Protein AF-A0AAN0NFH9-F1 (afdb_monomer_lite)

Structure (mmCIF, N/CA/C/O backbone):
data_AF-A0AAN0NFH9-F1
#
_entry.id   AF-A0AAN0NFH9-F1
#
loop_
_atom_site.group_PDB
_atom_site.id
_atom_site.type_symbol
_atom_site.label_atom_id
_atom_site.label_alt_id
_atom_site.label_comp_id
_atom_site.label_asym_id
_atom_site.label_entity_id
_atom_site.label_seq_id
_atom_site.pdbx_PDB_ins_code
_atom_site.Cartn_x
_atom_site.Cartn_y
_atom_site.Cartn_z
_atom_site.occupancy
_atom_site.B_iso_or_equiv
_atom_site.auth_seq_id
_atom_site.auth_comp_id
_atom_site.auth_asym_id
_atom_site.auth_atom_id
_atom_site.pdbx_PDB_model_num
ATOM 1 N N . MET A 1 1 ? -4.203 16.231 -19.840 1.00 46.31 1 MET A N 1
ATOM 2 C CA . MET A 1 1 ? -3.517 14.977 -19.460 1.00 46.31 1 MET A CA 1
ATOM 3 C C . MET A 1 1 ? -2.096 15.324 -19.032 1.00 46.31 1 MET A C 1
ATOM 5 O O . MET A 1 1 ? -1.313 15.713 -19.883 1.00 46.31 1 MET A O 1
ATOM 9 N N . LYS A 1 2 ? -1.800 15.342 -17.725 1.00 68.62 2 LYS A N 1
ATOM 10 C CA . LYS A 1 2 ? -0.504 15.810 -17.180 1.00 68.62 2 LYS A CA 1
ATOM 11 C C . LYS A 1 2 ? 0.045 14.936 -16.041 1.00 68.62 2 LYS A C 1
ATOM 13 O O . LYS A 1 2 ? 1.026 15.327 -15.429 1.00 68.62 2 LYS A O 1
ATOM 18 N N . ASN A 1 3 ? -0.586 13.800 -15.714 1.00 75.94 3 ASN A N 1
ATOM 19 C CA . ASN A 1 3 ? -0.141 12.960 -14.599 1.00 75.94 3 ASN A CA 1
ATOM 20 C C . ASN A 1 3 ? 0.856 11.899 -15.108 1.00 75.94 3 ASN A C 1
ATOM 22 O O . ASN A 1 3 ? 0.412 10.898 -15.680 1.00 75.94 3 ASN A O 1
ATOM 26 N N . PRO A 1 4 ? 2.175 12.109 -14.934 1.00 81.38 4 PRO A N 1
ATOM 27 C CA . PRO A 1 4 ? 3.195 11.210 -15.465 1.00 81.38 4 PRO A CA 1
ATOM 28 C C . PRO A 1 4 ? 3.093 9.800 -14.878 1.00 81.38 4 PRO A C 1
ATOM 30 O O . PRO A 1 4 ? 3.405 8.847 -15.577 1.00 81.38 4 PRO A O 1
ATOM 33 N N . LEU A 1 5 ? 2.583 9.637 -13.649 1.00 80.94 5 LEU A N 1
ATOM 34 C CA . LEU A 1 5 ? 2.408 8.313 -13.040 1.00 80.94 5 LEU A CA 1
ATOM 35 C C . LEU A 1 5 ? 1.426 7.447 -13.828 1.00 80.94 5 LEU A C 1
ATOM 37 O O . LEU A 1 5 ? 1.720 6.292 -14.117 1.00 80.94 5 LEU A O 1
AT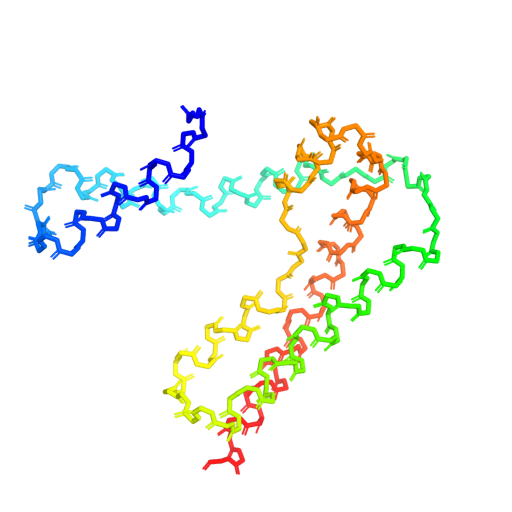OM 41 N N . ILE A 1 6 ? 0.277 8.011 -14.205 1.00 85.56 6 ILE A N 1
ATOM 42 C CA . ILE A 1 6 ? -0.740 7.273 -14.964 1.00 85.56 6 ILE A CA 1
ATOM 43 C C . ILE A 1 6 ? -0.186 6.895 -16.339 1.00 85.56 6 ILE A C 1
ATOM 45 O O . ILE A 1 6 ? -0.355 5.761 -16.774 1.00 85.56 6 ILE A O 1
ATOM 49 N N . LEU A 1 7 ? 0.516 7.823 -16.998 1.00 88.75 7 LEU A N 1
ATOM 50 C CA . LEU A 1 7 ? 1.133 7.569 -18.301 1.00 88.75 7 LEU A CA 1
ATOM 5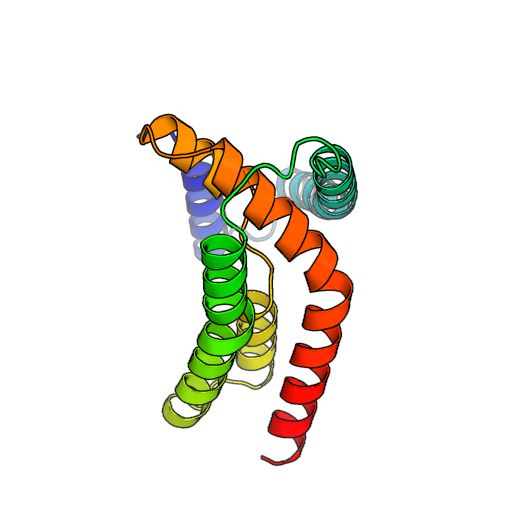1 C C . LEU A 1 7 ? 2.164 6.437 -18.227 1.00 88.75 7 LEU A C 1
ATOM 53 O O . LEU A 1 7 ? 2.131 5.548 -19.072 1.00 88.75 7 LEU A O 1
ATOM 57 N N . SER A 1 8 ? 3.020 6.424 -17.204 1.00 87.38 8 SER A N 1
ATOM 58 C CA . SER A 1 8 ? 4.010 5.361 -17.012 1.00 87.38 8 SER A CA 1
ATOM 59 C C . SER A 1 8 ? 3.367 3.997 -16.746 1.00 87.38 8 SER A C 1
ATOM 61 O O . SER A 1 8 ? 3.805 3.006 -17.323 1.00 87.38 8 SER A O 1
ATOM 63 N N . ILE A 1 9 ? 2.310 3.931 -15.924 1.00 88.88 9 ILE A N 1
ATOM 64 C CA . ILE A 1 9 ? 1.587 2.675 -15.645 1.00 88.88 9 ILE A CA 1
ATOM 65 C C . ILE A 1 9 ? 0.937 2.135 -16.922 1.00 88.88 9 ILE A C 1
ATOM 67 O O . ILE A 1 9 ? 1.072 0.953 -17.228 1.00 88.88 9 ILE A O 1
ATOM 71 N N . VAL A 1 10 ? 0.265 2.998 -17.691 1.00 91.56 10 VAL A N 1
ATOM 72 C CA . VAL A 1 10 ? -0.381 2.607 -18.953 1.00 91.56 10 VAL A CA 1
ATOM 73 C C . VAL A 1 10 ? 0.656 2.147 -19.974 1.00 91.56 10 VAL A C 1
ATOM 75 O O . VAL A 1 10 ? 0.464 1.112 -20.604 1.00 91.56 10 VAL A O 1
ATOM 78 N N . ALA A 1 11 ? 1.768 2.871 -20.114 1.00 89.31 11 ALA A N 1
ATOM 79 C CA . ALA A 1 11 ? 2.851 2.480 -21.009 1.00 89.31 11 ALA A CA 1
ATOM 80 C C . ALA A 1 11 ? 3.440 1.114 -20.622 1.00 89.31 11 ALA A C 1
ATOM 82 O O . ALA A 1 11 ? 3.587 0.254 -21.485 1.00 89.31 11 ALA A O 1
ATOM 83 N N . GLY A 1 12 ? 3.707 0.885 -19.331 1.00 88.44 12 GLY A N 1
ATOM 84 C CA . GLY A 1 12 ? 4.193 -0.402 -18.829 1.00 88.44 12 GLY A CA 1
ATOM 85 C C . GLY A 1 12 ? 3.203 -1.547 -19.066 1.00 88.44 12 GLY A C 1
ATOM 86 O O . GLY A 1 12 ? 3.599 -2.614 -19.528 1.00 88.44 12 GLY A O 1
ATOM 87 N N . ALA A 1 13 ? 1.909 -1.313 -18.829 1.00 88.56 13 ALA A N 1
ATOM 88 C CA . ALA A 1 13 ? 0.862 -2.302 -19.079 1.00 88.56 13 ALA A CA 1
ATOM 89 C C . ALA A 1 13 ? 0.751 -2.658 -20.569 1.00 88.56 13 ALA A C 1
ATOM 91 O O . ALA A 1 13 ? 0.724 -3.834 -20.919 1.00 88.56 13 ALA A O 1
ATOM 92 N N . LEU A 1 14 ? 0.746 -1.657 -21.458 1.00 90.38 14 LEU A N 1
ATOM 93 C CA . LEU A 1 14 ? 0.734 -1.878 -22.907 1.00 90.38 14 LEU A CA 1
ATOM 94 C C . LEU A 1 14 ? 1.971 -2.652 -23.373 1.00 90.38 14 LEU A C 1
ATOM 96 O O . LEU A 1 14 ? 1.855 -3.541 -24.211 1.00 90.38 14 LEU A O 1
ATOM 100 N N . PHE A 1 15 ? 3.140 -2.349 -22.807 1.00 87.81 15 PHE A N 1
ATOM 101 C CA . PHE A 1 15 ? 4.384 -3.049 -23.116 1.00 87.81 15 PHE A CA 1
ATOM 102 C C . PHE A 1 15 ? 4.338 -4.526 -22.694 1.00 87.81 15 PHE A C 1
ATOM 104 O O . PHE A 1 15 ? 4.774 -5.395 -23.448 1.00 87.81 15 PHE A O 1
ATOM 111 N N . ASN A 1 16 ? 3.752 -4.820 -21.526 1.00 86.88 16 ASN A N 1
ATOM 112 C CA . ASN A 1 16 ? 3.536 -6.187 -21.052 1.00 86.88 16 ASN A CA 1
ATOM 113 C C . ASN A 1 16 ? 2.537 -6.955 -21.938 1.00 86.88 16 ASN A C 1
ATOM 115 O O . ASN A 1 16 ? 2.830 -8.075 -22.352 1.00 86.88 16 ASN A O 1
ATOM 119 N N . PHE A 1 17 ? 1.410 -6.336 -22.313 1.00 86.44 17 PHE A N 1
ATOM 120 C CA . PHE A 1 17 ? 0.429 -6.946 -23.222 1.00 86.44 17 PHE A CA 1
ATOM 121 C C . PHE A 1 17 ? 0.970 -7.181 -24.634 1.00 86.44 17 PHE A C 1
ATOM 123 O O . PHE A 1 17 ? 0.571 -8.139 -25.290 1.00 86.44 17 PHE A O 1
ATOM 130 N N . ALA A 1 18 ? 1.889 -6.335 -25.102 1.00 87.81 18 ALA A N 1
ATOM 131 C CA . ALA A 1 18 ? 2.545 -6.501 -26.394 1.00 87.81 18 ALA A CA 1
ATOM 132 C C . ALA A 1 18 ? 3.533 -7.686 -26.434 1.00 87.81 18 ALA A C 1
ATOM 134 O O . ALA A 1 18 ? 4.086 -7.971 -27.494 1.00 87.81 18 ALA A O 1
ATOM 135 N N . GLY A 1 19 ? 3.777 -8.371 -25.307 1.00 80.38 19 GLY A N 1
ATOM 136 C CA . GLY A 1 19 ? 4.664 -9.536 -25.243 1.00 80.38 19 GLY A CA 1
ATOM 137 C C . GLY A 1 19 ? 6.145 -9.199 -25.423 1.00 80.38 19 GLY A C 1
ATOM 138 O O . GLY A 1 19 ? 6.949 -10.087 -25.701 1.00 80.38 19 GLY A O 1
ATOM 139 N N . LEU A 1 20 ? 6.526 -7.929 -25.254 1.00 77.62 20 LEU A N 1
ATOM 140 C CA . LEU A 1 20 ? 7.894 -7.423 -25.415 1.00 77.62 20 LEU A CA 1
ATOM 141 C C . LEU A 1 20 ? 8.768 -7.752 -24.190 1.00 77.62 20 LEU A C 1
ATOM 143 O O . LEU A 1 20 ? 9.462 -6.893 -23.650 1.00 77.62 20 LEU A O 1
ATOM 147 N N . ASN A 1 21 ? 8.710 -8.998 -23.720 1.00 64.62 21 ASN A N 1
ATOM 148 C CA . ASN A 1 21 ? 9.180 -9.393 -22.391 1.00 64.62 21 ASN A CA 1
ATOM 149 C C . ASN A 1 21 ? 10.706 -9.345 -22.201 1.00 64.62 21 ASN A C 1
ATOM 151 O O . ASN A 1 21 ? 11.169 -9.471 -21.073 1.00 64.62 21 ASN A O 1
ATOM 155 N N . GLU A 1 22 ? 11.497 -9.104 -23.250 1.00 65.25 22 GLU A N 1
ATOM 156 C CA . GLU A 1 22 ? 12.957 -9.217 -23.179 1.00 65.25 22 GLU A CA 1
ATOM 157 C C . GLU A 1 22 ? 13.679 -8.128 -23.981 1.00 65.25 22 GLU A C 1
ATOM 159 O O . GLU A 1 22 ? 14.446 -8.406 -24.898 1.00 65.25 22 GLU A O 1
ATOM 164 N N . VAL A 1 23 ? 13.464 -6.855 -23.638 1.00 81.12 23 VAL A N 1
ATOM 165 C CA . VAL A 1 23 ? 14.430 -5.805 -24.008 1.00 81.12 23 VAL A CA 1
ATOM 166 C C . VAL A 1 23 ? 15.503 -5.780 -22.913 1.00 81.12 23 VAL A C 1
ATOM 168 O O . VAL A 1 23 ? 15.240 -5.203 -21.855 1.00 81.12 23 VAL A O 1
ATOM 171 N N . PRO A 1 24 ? 16.693 -6.387 -23.111 1.00 75.25 24 PRO A N 1
ATOM 172 C CA . PRO A 1 24 ? 17.569 -6.788 -22.002 1.00 75.25 24 PRO A CA 1
ATOM 173 C C . PRO A 1 24 ? 18.006 -5.611 -21.127 1.00 75.25 24 PRO A C 1
ATOM 175 O O . PRO A 1 24 ? 17.974 -5.682 -19.905 1.00 75.25 24 PRO A O 1
ATOM 178 N N . VAL A 1 25 ? 18.344 -4.484 -21.758 1.00 85.38 25 VAL A N 1
ATOM 179 C CA . VAL A 1 25 ? 18.778 -3.269 -21.057 1.00 85.38 25 VAL A CA 1
ATOM 180 C C . VAL A 1 25 ? 17.617 -2.603 -20.318 1.00 85.38 25 VAL A C 1
ATOM 182 O O . VAL A 1 25 ? 17.767 -2.187 -19.174 1.00 85.38 25 VAL A O 1
ATOM 185 N N . LEU A 1 26 ? 16.447 -2.501 -20.955 1.00 86.12 26 LEU A N 1
ATOM 186 C CA . LEU A 1 26 ? 15.295 -1.820 -20.363 1.00 86.12 26 LEU A CA 1
ATOM 187 C C . LEU A 1 26 ? 14.722 -2.616 -19.188 1.00 86.12 26 LEU A C 1
ATOM 189 O O . LEU A 1 26 ? 14.397 -2.028 -18.159 1.00 86.12 26 LEU A O 1
ATOM 193 N N . HIS A 1 27 ? 14.621 -3.939 -19.333 1.00 87.00 27 HIS A N 1
ATOM 194 C CA . HIS A 1 27 ? 14.097 -4.812 -18.292 1.00 87.00 27 HIS A CA 1
ATOM 195 C C . HIS A 1 27 ? 15.023 -4.842 -17.075 1.00 87.00 27 HIS A C 1
ATOM 197 O O . HIS A 1 27 ? 14.547 -4.713 -15.953 1.00 87.00 27 HIS A O 1
ATOM 203 N N . GLU A 1 28 ? 16.340 -4.920 -17.285 1.00 87.56 28 GLU A N 1
ATOM 204 C CA . GLU A 1 28 ? 17.297 -4.925 -16.178 1.00 87.56 28 GLU A CA 1
ATOM 205 C C . GLU A 1 28 ? 17.309 -3.588 -15.426 1.00 87.56 28 GLU A C 1
ATOM 207 O O . GLU A 1 28 ? 17.273 -3.569 -14.197 1.00 87.56 28 GLU A O 1
ATOM 212 N N . ILE A 1 29 ? 17.257 -2.456 -16.141 1.00 89.94 29 ILE A N 1
ATOM 213 C CA . ILE A 1 29 ? 17.123 -1.136 -15.507 1.00 89.94 29 ILE A CA 1
ATOM 214 C C . ILE A 1 29 ? 15.811 -1.048 -14.720 1.00 89.94 29 ILE A C 1
ATOM 216 O O . ILE A 1 29 ? 15.814 -0.611 -13.570 1.00 89.94 29 ILE A O 1
ATOM 220 N N . ALA A 1 30 ? 14.688 -1.467 -15.312 1.00 88.62 30 ALA A N 1
ATOM 221 C CA . ALA A 1 30 ? 13.390 -1.447 -14.645 1.00 88.62 30 ALA A CA 1
ATOM 222 C C . ALA A 1 30 ? 13.367 -2.349 -13.402 1.00 88.62 30 ALA A C 1
ATOM 224 O O . ALA A 1 30 ? 12.793 -1.959 -12.387 1.00 88.62 30 ALA A O 1
ATOM 225 N N . ARG A 1 31 ? 14.030 -3.510 -13.455 1.00 88.94 31 ARG A N 1
ATOM 226 C CA . ARG A 1 31 ? 14.179 -4.442 -12.334 1.00 88.94 31 ARG A CA 1
ATOM 227 C C . ARG A 1 31 ? 14.976 -3.818 -11.194 1.00 88.94 31 ARG A C 1
ATOM 229 O O . ARG A 1 31 ? 14.468 -3.746 -10.083 1.00 88.94 31 ARG A O 1
ATOM 236 N N . ILE A 1 32 ? 16.154 -3.260 -11.484 1.00 92.75 32 ILE A N 1
ATOM 237 C CA . ILE A 1 32 ? 16.990 -2.573 -10.485 1.00 92.75 32 ILE A CA 1
ATOM 238 C C . ILE A 1 32 ? 16.229 -1.403 -9.842 1.00 92.75 32 ILE A C 1
ATOM 240 O O . ILE A 1 32 ? 16.258 -1.232 -8.623 1.00 92.75 32 ILE A O 1
ATOM 244 N N . LEU A 1 33 ? 15.525 -0.598 -10.645 1.00 92.56 33 LEU A N 1
ATOM 245 C CA . LEU A 1 33 ? 14.706 0.503 -10.134 1.00 92.56 33 LEU A CA 1
ATOM 246 C C . LEU A 1 33 ? 13.526 0.003 -9.292 1.00 92.56 33 LEU A C 1
ATOM 248 O O . LEU A 1 33 ? 13.213 0.621 -8.278 1.00 92.56 33 LEU A O 1
ATOM 252 N N . GLY A 1 34 ? 12.885 -1.099 -9.689 1.00 89.69 34 GLY A N 1
ATOM 253 C CA . GLY A 1 34 ? 11.799 -1.738 -8.946 1.00 89.69 34 GLY A CA 1
ATOM 254 C C . GLY A 1 34 ? 12.258 -2.275 -7.592 1.00 89.69 34 GLY A C 1
ATOM 255 O O . GLY A 1 34 ? 11.630 -1.983 -6.574 1.00 89.69 34 GLY A O 1
ATOM 256 N N . ASP A 1 35 ? 13.399 -2.961 -7.562 1.00 92.25 35 ASP A N 1
ATOM 257 C CA . ASP A 1 35 ? 14.008 -3.485 -6.337 1.00 92.25 35 ASP A CA 1
ATOM 258 C C . ASP A 1 35 ? 14.417 -2.349 -5.384 1.00 92.25 35 ASP A C 1
ATOM 260 O O . ASP A 1 35 ? 14.231 -2.444 -4.170 1.00 92.25 35 ASP A O 1
ATOM 264 N N . ALA A 1 36 ? 14.906 -1.228 -5.926 1.00 93.19 36 ALA A N 1
ATOM 265 C CA . ALA A 1 36 ? 15.212 -0.026 -5.152 1.00 93.19 36 ALA A CA 1
ATOM 266 C C . ALA A 1 36 ? 13.959 0.767 -4.726 1.00 93.19 36 ALA A C 1
ATOM 268 O O . ALA A 1 36 ? 14.010 1.533 -3.760 1.00 93.19 36 ALA A O 1
ATOM 269 N N . ALA A 1 37 ? 12.821 0.599 -5.405 1.00 89.94 37 ALA A N 1
ATOM 270 C CA . ALA A 1 37 ? 11.618 1.382 -5.138 1.00 89.94 37 ALA A CA 1
ATOM 271 C C . ALA A 1 37 ? 11.034 1.092 -3.753 1.00 89.94 37 ALA A C 1
ATOM 273 O O . ALA A 1 37 ? 10.614 2.025 -3.070 1.00 89.94 37 ALA A O 1
ATOM 274 N N . LEU A 1 38 ? 11.031 -0.170 -3.313 1.00 87.19 38 LEU A N 1
ATOM 275 C CA . LEU A 1 38 ? 10.516 -0.552 -1.997 1.00 87.19 38 LEU A CA 1
ATOM 276 C C . LEU A 1 38 ? 11.284 0.113 -0.833 1.00 87.19 38 LEU A C 1
ATOM 278 O O . LEU A 1 38 ? 10.640 0.785 -0.023 1.00 87.19 38 LEU A O 1
ATOM 282 N N . PRO A 1 39 ? 12.625 0.006 -0.721 1.00 90.62 39 PRO A N 1
ATOM 283 C CA . PRO A 1 39 ? 13.360 0.659 0.362 1.00 90.62 39 PRO A CA 1
ATOM 284 C C . PRO A 1 39 ? 13.264 2.189 0.301 1.00 90.62 39 PRO A C 1
ATOM 286 O O . PRO A 1 39 ? 13.109 2.829 1.342 1.00 90.62 39 PRO A O 1
ATOM 289 N N . ILE A 1 40 ? 13.280 2.787 -0.897 1.00 89.75 40 ILE A N 1
ATOM 290 C CA . ILE A 1 40 ? 13.086 4.236 -1.061 1.00 89.75 40 ILE A CA 1
ATOM 291 C C . ILE A 1 40 ? 11.685 4.644 -0.591 1.00 89.75 40 ILE A C 1
ATOM 293 O O . ILE A 1 40 ? 11.547 5.618 0.147 1.00 89.75 40 ILE A O 1
ATOM 297 N N . MET A 1 41 ? 10.648 3.885 -0.961 1.00 84.94 41 MET A N 1
ATOM 298 C CA . MET A 1 41 ? 9.276 4.126 -0.516 1.00 84.94 41 MET A CA 1
ATOM 299 C C . MET A 1 41 ? 9.187 4.088 1.011 1.00 84.94 41 MET A C 1
ATOM 301 O O . MET A 1 41 ? 8.629 5.013 1.596 1.00 84.94 41 MET A O 1
ATOM 305 N N . LEU A 1 42 ? 9.766 3.077 1.665 1.00 85.44 42 LEU A N 1
ATOM 306 C CA . LEU A 1 42 ? 9.760 2.965 3.127 1.00 85.44 42 LEU A CA 1
ATOM 307 C C . LEU A 1 42 ? 10.481 4.143 3.800 1.00 85.44 42 LEU A C 1
ATOM 309 O O . LEU A 1 42 ? 9.967 4.696 4.774 1.00 85.44 42 LEU A O 1
ATOM 313 N N . LEU A 1 43 ? 11.616 4.588 3.249 1.00 86.75 43 LEU A N 1
ATOM 314 C CA . LEU A 1 43 ? 12.330 5.772 3.733 1.00 86.75 43 LEU A CA 1
ATOM 315 C C . LEU A 1 43 ? 11.486 7.047 3.574 1.00 86.75 43 LEU A C 1
ATOM 317 O O . LEU A 1 43 ? 11.370 7.838 4.511 1.00 86.75 43 LEU A O 1
ATOM 321 N N . CYS A 1 44 ? 10.857 7.241 2.411 1.00 81.06 44 CYS A N 1
ATOM 322 C CA . CYS A 1 44 ? 9.988 8.384 2.136 1.00 81.06 44 CYS A CA 1
ATOM 323 C C . CYS A 1 44 ? 8.736 8.399 3.018 1.00 81.06 44 CYS A C 1
ATOM 325 O O . CYS A 1 44 ? 8.324 9.474 3.456 1.00 81.06 44 CYS A O 1
ATOM 327 N N . VAL A 1 45 ? 8.136 7.231 3.275 1.00 76.19 45 VAL A N 1
ATOM 328 C CA . VAL A 1 45 ? 7.007 7.073 4.199 1.00 76.19 45 VAL A CA 1
ATOM 329 C C . VAL A 1 45 ? 7.448 7.473 5.602 1.00 76.19 45 VAL A C 1
ATOM 331 O O . VAL A 1 45 ? 6.809 8.339 6.193 1.00 76.19 45 VAL A O 1
ATOM 334 N N . GLY A 1 46 ? 8.579 6.948 6.087 1.00 79.12 46 GLY A N 1
ATOM 335 C CA . GLY A 1 46 ? 9.156 7.325 7.379 1.00 79.12 46 GLY A CA 1
ATOM 336 C C . GLY A 1 46 ? 9.415 8.830 7.501 1.00 79.12 46 GLY A C 1
ATOM 337 O O . GLY A 1 46 ? 9.025 9.441 8.492 1.00 79.12 46 GLY A O 1
ATOM 338 N N . ALA A 1 47 ? 9.983 9.455 6.467 1.00 79.75 47 ALA A N 1
ATOM 339 C CA . ALA A 1 47 ? 10.217 10.900 6.424 1.00 79.75 47 ALA A CA 1
ATOM 340 C C . ALA A 1 47 ? 8.922 11.737 6.350 1.00 79.75 47 ALA A C 1
ATOM 342 O O . ALA A 1 47 ? 8.903 12.883 6.799 1.00 79.75 47 ALA A O 1
ATOM 343 N N . ASN A 1 48 ? 7.836 11.189 5.788 1.00 71.69 48 ASN A N 1
ATOM 344 C CA . ASN A 1 48 ? 6.531 11.854 5.719 1.00 71.69 48 ASN A CA 1
ATOM 345 C C . ASN A 1 48 ? 5.704 11.728 7.003 1.00 71.69 48 ASN A C 1
ATOM 347 O O . ASN A 1 48 ? 4.707 12.444 7.131 1.00 71.69 48 ASN A O 1
ATOM 351 N N . LEU A 1 49 ? 6.081 10.859 7.949 1.00 70.00 49 LEU A N 1
ATOM 352 C CA . LEU A 1 49 ? 5.375 10.729 9.223 1.00 70.00 49 LEU A CA 1
ATOM 353 C C . LEU A 1 49 ? 5.517 12.023 10.033 1.00 70.00 49 LEU A C 1
ATOM 355 O O . LEU A 1 49 ? 6.526 12.288 10.688 1.00 70.00 49 LEU A O 1
ATOM 359 N N . LYS A 1 50 ? 4.469 12.848 10.012 1.00 67.56 50 LYS A N 1
ATOM 360 C CA . LYS A 1 50 ? 4.406 14.084 10.794 1.00 67.56 50 LYS A CA 1
ATOM 361 C C . LYS A 1 50 ? 3.839 13.787 12.178 1.00 67.56 50 LYS A C 1
ATOM 363 O O . LYS A 1 50 ? 2.633 13.826 12.390 1.00 67.56 50 LYS A O 1
ATOM 368 N N . LEU A 1 51 ? 4.729 13.524 13.135 1.00 64.31 51 LEU A N 1
ATOM 369 C CA . LEU A 1 51 ? 4.368 13.306 14.547 1.00 64.31 51 LEU A CA 1
ATOM 370 C C . LEU A 1 51 ? 3.905 14.597 15.255 1.00 64.31 51 LEU A C 1
ATOM 372 O O . LEU A 1 51 ? 3.194 14.542 16.255 1.00 64.31 51 LEU A O 1
ATOM 376 N N . ARG A 1 52 ? 4.297 15.770 14.740 1.00 51.94 52 ARG A N 1
ATOM 377 C CA . ARG A 1 52 ? 3.888 17.091 15.243 1.00 51.94 52 ARG A CA 1
ATOM 378 C C . ARG A 1 52 ? 2.786 17.679 14.362 1.00 51.94 52 ARG A C 1
ATOM 380 O O . ARG A 1 52 ? 2.949 17.745 13.148 1.00 51.94 52 ARG A O 1
ATOM 387 N N . GLY A 1 53 ? 1.708 18.164 14.984 1.00 54.03 53 GLY A N 1
ATOM 388 C CA . GLY A 1 53 ? 0.596 18.815 14.278 1.00 54.03 53 GLY A CA 1
ATOM 389 C C . GLY A 1 53 ? -0.565 17.886 13.914 1.00 54.03 53 GLY A C 1
ATOM 390 O O . GLY A 1 53 ? -1.248 18.141 12.928 1.00 54.03 53 GLY A O 1
ATOM 391 N N . LEU A 1 54 ? -0.815 16.836 14.710 1.00 59.97 54 LEU A N 1
ATOM 392 C CA . LEU A 1 54 ? -2.066 16.058 14.701 1.00 59.97 54 LEU A CA 1
ATOM 393 C C . LEU A 1 54 ? -3.242 16.922 15.203 1.00 59.97 54 LEU A C 1
ATOM 395 O O . LEU A 1 54 ? -3.888 16.627 16.201 1.00 59.97 54 LEU A O 1
ATOM 399 N N . THR A 1 55 ? -3.483 18.047 14.541 1.00 56.75 55 THR A N 1
ATOM 400 C CA . THR A 1 55 ? -4.593 18.955 14.801 1.00 56.75 55 THR A CA 1
ATOM 401 C C . THR A 1 55 ? -5.641 18.674 13.736 1.00 56.75 55 THR A C 1
ATOM 403 O O . THR A 1 55 ? -5.595 19.218 12.637 1.00 56.75 55 THR A O 1
ATOM 406 N N . GLY A 1 56 ? -6.540 17.745 14.034 1.00 64.50 56 GLY A N 1
ATOM 407 C CA . GLY A 1 56 ? -7.628 17.337 13.154 1.00 64.50 56 GLY A CA 1
ATOM 408 C C . GLY A 1 56 ? -8.753 16.720 13.975 1.00 64.50 56 GLY A C 1
ATOM 409 O O . GLY A 1 56 ? -8.546 16.328 15.124 1.00 64.50 56 GLY A O 1
ATOM 410 N N . SER A 1 57 ? -9.958 16.646 13.411 1.00 75.00 57 SER A N 1
ATOM 411 C CA . SER A 1 57 ? -11.094 16.056 14.121 1.00 75.00 57 SER A CA 1
ATOM 412 C C . SER A 1 57 ? -10.874 14.554 14.328 1.00 75.00 57 SER A C 1
ATOM 414 O O . SER A 1 57 ? -10.918 13.772 13.375 1.00 75.00 57 SER A O 1
ATOM 416 N N . VAL A 1 58 ? -10.663 14.154 15.586 1.00 76.81 58 VAL A N 1
ATOM 417 C CA . VAL A 1 58 ? -10.474 12.752 16.009 1.00 76.81 58 VAL A CA 1
ATOM 418 C C . VAL A 1 58 ? -11.625 11.869 15.524 1.00 76.81 58 VAL A C 1
ATOM 420 O O . VAL A 1 58 ? -11.403 10.731 15.120 1.00 76.81 58 VAL A O 1
ATOM 423 N N . GLN A 1 59 ? -12.845 12.411 15.483 1.00 82.50 59 GLN A N 1
ATOM 424 C CA . GLN A 1 59 ? -14.027 11.702 14.994 1.00 82.50 59 GLN A CA 1
ATOM 425 C C . GLN A 1 59 ? -13.915 11.352 13.505 1.00 82.50 59 GLN A C 1
ATOM 427 O O . GLN A 1 59 ? -14.209 10.224 13.117 1.00 82.50 59 GLN A O 1
ATOM 432 N N . ILE A 1 60 ? -13.452 12.288 12.668 1.00 82.38 60 ILE A N 1
ATOM 433 C CA . ILE A 1 60 ? -13.330 12.059 11.220 1.00 82.38 60 ILE A CA 1
ATOM 434 C C . ILE A 1 60 ? -12.177 11.086 10.935 1.00 82.38 60 ILE A C 1
ATOM 436 O O . ILE A 1 60 ? -12.312 10.197 10.095 1.00 82.38 60 ILE A O 1
ATOM 440 N N . ILE A 1 61 ? -11.062 11.207 11.663 1.00 83.00 61 ILE A N 1
ATOM 441 C CA . ILE A 1 61 ? -9.931 10.271 11.554 1.00 83.00 61 ILE A CA 1
ATOM 442 C C . ILE A 1 61 ? -10.374 8.854 11.944 1.00 83.00 61 ILE A C 1
ATOM 444 O O . ILE A 1 61 ? -10.124 7.910 11.194 1.00 83.00 61 ILE A O 1
ATOM 448 N N . GLY A 1 62 ? -11.092 8.710 13.063 1.00 82.19 62 GLY A N 1
ATOM 449 C CA . GLY A 1 62 ? -11.630 7.428 13.517 1.00 82.19 62 GLY A CA 1
ATOM 450 C C . GLY A 1 62 ? -12.608 6.807 12.517 1.00 82.19 62 GLY A C 1
ATOM 451 O O . GLY A 1 62 ? -12.487 5.628 12.190 1.00 82.19 62 GLY A O 1
ATOM 452 N N . LEU A 1 63 ? -13.523 7.601 11.952 1.00 86.69 63 LEU A N 1
ATOM 453 C CA . LEU A 1 63 ? -14.457 7.117 10.932 1.00 86.69 63 LEU A CA 1
ATOM 454 C C . LEU A 1 63 ? -13.730 6.646 9.662 1.00 86.69 63 LEU A C 1
ATOM 456 O O . LEU A 1 63 ? -14.052 5.590 9.119 1.00 86.69 63 LEU A O 1
ATOM 460 N N . SER A 1 64 ? -12.715 7.392 9.217 1.00 84.62 64 SER A N 1
ATOM 461 C CA . SER A 1 64 ? -11.880 7.018 8.069 1.00 84.62 64 SER A CA 1
ATOM 462 C C . SER A 1 64 ? -11.114 5.714 8.319 1.00 84.62 64 SER A C 1
ATOM 464 O O . SER A 1 64 ? -11.037 4.857 7.440 1.00 84.62 64 SER A O 1
ATOM 466 N N . MET A 1 65 ? -10.595 5.512 9.536 1.00 84.12 65 MET A N 1
ATOM 467 C CA . MET A 1 65 ? -9.956 4.255 9.942 1.00 84.12 65 MET A CA 1
ATOM 468 C C . MET A 1 65 ? -10.915 3.068 9.891 1.00 84.12 65 MET A C 1
ATOM 470 O O . MET A 1 65 ? -10.553 2.036 9.333 1.00 84.12 65 MET A O 1
ATOM 474 N N . ILE A 1 66 ? -12.135 3.211 10.415 1.00 84.56 66 ILE A N 1
ATOM 475 C CA . ILE A 1 66 ? -13.150 2.148 10.361 1.00 84.56 66 ILE A CA 1
ATOM 476 C C . ILE A 1 66 ? -13.495 1.831 8.903 1.00 84.56 66 ILE A C 1
ATOM 478 O O . ILE A 1 66 ? -13.476 0.671 8.494 1.00 84.56 66 ILE A O 1
ATOM 482 N N . GLY A 1 67 ? -13.740 2.856 8.086 1.00 82.62 67 GLY A N 1
ATOM 483 C CA . GLY A 1 67 ? -14.006 2.666 6.664 1.00 82.62 67 GLY A CA 1
ATOM 484 C C . GLY A 1 67 ? -12.875 1.922 5.953 1.00 82.62 67 GLY A C 1
ATOM 485 O O . GLY A 1 67 ? -13.115 0.986 5.191 1.00 82.62 67 GLY A O 1
ATOM 486 N N . LYS A 1 68 ? -11.624 2.292 6.232 1.00 85.69 68 LYS A N 1
ATOM 487 C CA . LYS A 1 68 ? -10.479 1.748 5.503 1.00 85.69 68 LYS A CA 1
ATOM 488 C C . LYS A 1 68 ? -10.031 0.373 5.996 1.00 85.69 68 LYS A C 1
ATOM 490 O O . LYS A 1 68 ? -9.732 -0.471 5.163 1.00 85.69 68 LYS A O 1
ATOM 495 N N . PHE A 1 69 ? -10.000 0.136 7.305 1.00 84.38 69 PHE A N 1
ATOM 496 C CA . PHE A 1 69 ? -9.490 -1.113 7.884 1.00 84.38 69 PHE A CA 1
ATOM 497 C C . PHE A 1 69 ? -10.571 -2.138 8.226 1.00 84.38 69 PHE A C 1
ATOM 499 O O . PHE A 1 69 ? -10.230 -3.287 8.474 1.00 84.38 69 PHE A O 1
ATOM 506 N N . VAL A 1 70 ? -11.852 -1.762 8.247 1.00 83.75 70 VAL A N 1
ATOM 507 C CA . VAL A 1 70 ? -12.951 -2.702 8.531 1.00 83.75 70 VAL A CA 1
ATOM 508 C C . VAL A 1 70 ? -13.814 -2.893 7.293 1.00 83.75 70 VAL A C 1
ATOM 510 O O . VAL A 1 70 ? -13.925 -4.008 6.794 1.00 83.75 70 VAL A O 1
ATOM 513 N N . ILE A 1 71 ? -14.375 -1.810 6.747 1.00 87.75 71 ILE A N 1
ATOM 514 C CA . ILE A 1 71 ? -15.328 -1.912 5.629 1.00 87.75 71 ILE A CA 1
ATOM 515 C C . ILE A 1 71 ? -14.641 -2.431 4.359 1.00 87.75 71 ILE A C 1
ATOM 517 O O . ILE A 1 71 ? -15.168 -3.324 3.703 1.00 87.75 71 ILE A O 1
ATOM 521 N N . ASN A 1 72 ? -13.453 -1.919 4.026 1.00 87.62 72 ASN A N 1
ATOM 522 C CA . ASN A 1 72 ? -12.728 -2.311 2.814 1.00 87.62 72 ASN A CA 1
ATOM 523 C C . ASN A 1 72 ? -12.327 -3.807 2.779 1.00 87.62 72 ASN A C 1
ATOM 525 O O . ASN A 1 72 ? -12.679 -4.479 1.810 1.00 87.62 72 ASN A O 1
ATOM 529 N N . PRO A 1 73 ? -11.642 -4.380 3.795 1.00 85.38 73 PRO A N 1
ATOM 530 C CA . PRO A 1 73 ? -11.327 -5.810 3.780 1.00 85.38 73 PRO A CA 1
ATOM 531 C C . PRO A 1 73 ? -12.576 -6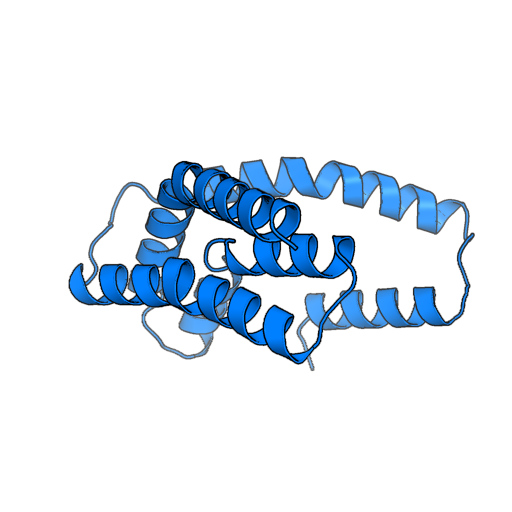.691 3.875 1.00 85.38 73 PRO A C 1
ATOM 533 O O . PRO A 1 73 ? -12.626 -7.715 3.199 1.00 85.38 73 PRO A O 1
ATOM 536 N N . LEU A 1 74 ? -13.614 -6.287 4.622 1.00 86.56 74 LEU A N 1
ATOM 537 C CA . LEU A 1 74 ? -14.893 -7.009 4.624 1.00 86.56 74 LEU A CA 1
ATOM 538 C C . LEU A 1 74 ? -15.525 -7.045 3.232 1.00 86.56 74 LEU A C 1
ATOM 540 O O . LEU A 1 74 ? -15.992 -8.098 2.810 1.00 86.56 74 LEU A O 1
ATOM 544 N N . ALA A 1 75 ? -15.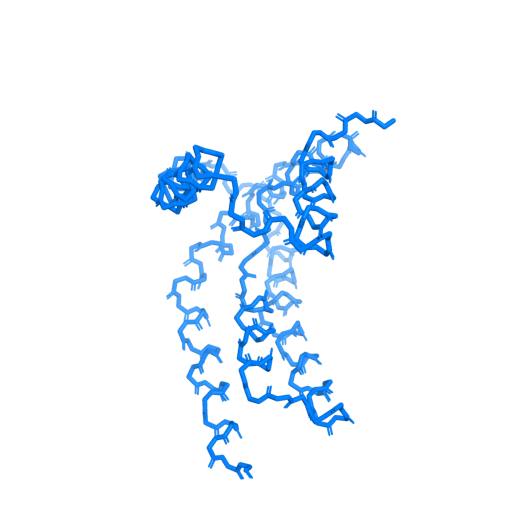511 -5.929 2.502 1.00 89.19 75 ALA A N 1
ATOM 545 C CA . ALA A 1 75 ? -16.028 -5.879 1.140 1.00 89.19 75 ALA A CA 1
ATOM 546 C C . ALA A 1 75 ? -15.263 -6.827 0.203 1.00 89.19 75 ALA A C 1
ATOM 548 O O . ALA A 1 75 ? -15.888 -7.503 -0.609 1.00 89.19 75 ALA A O 1
ATOM 549 N N . VAL A 1 76 ? -13.936 -6.930 0.343 1.00 89.25 76 VAL A N 1
ATOM 550 C CA . VAL A 1 76 ? -13.124 -7.876 -0.441 1.00 89.25 76 VAL A CA 1
ATOM 551 C C . VAL A 1 76 ? -13.420 -9.325 -0.071 1.00 89.25 76 VAL A C 1
ATOM 553 O O . VAL A 1 76 ? -13.576 -10.149 -0.969 1.00 89.25 76 VAL A O 1
ATOM 556 N N . ILE A 1 77 ? -13.560 -9.638 1.219 1.00 85.62 77 ILE A N 1
ATOM 557 C CA . ILE A 1 77 ? -13.962 -10.976 1.669 1.00 85.62 77 ILE A CA 1
ATOM 558 C C . ILE A 1 77 ? -15.328 -11.325 1.073 1.00 85.62 77 ILE A C 1
ATOM 560 O O . ILE A 1 77 ? -15.445 -12.342 0.401 1.00 85.62 77 ILE A O 1
ATOM 564 N N . LEU A 1 78 ? -16.339 -10.464 1.235 1.00 87.38 78 LEU A N 1
ATOM 565 C CA . LEU A 1 78 ? -17.686 -10.665 0.687 1.00 87.38 78 LEU A CA 1
ATOM 566 C C . LEU A 1 78 ? -17.688 -10.817 -0.840 1.00 87.38 78 LEU A C 1
ATOM 568 O O . LEU A 1 78 ? -18.383 -11.681 -1.366 1.00 87.38 78 LEU A O 1
ATOM 572 N N . ALA A 1 79 ? -16.893 -10.021 -1.556 1.00 87.75 79 ALA A N 1
ATOM 573 C CA . ALA A 1 79 ? -16.747 -10.161 -3.000 1.00 87.75 79 ALA A CA 1
ATOM 574 C C . ALA A 1 79 ? -16.123 -11.512 -3.382 1.00 87.75 79 ALA A C 1
ATOM 576 O O . ALA A 1 79 ? -16.546 -12.122 -4.362 1.00 87.75 79 ALA A O 1
ATOM 577 N N . ALA A 1 80 ? -15.168 -12.017 -2.596 1.00 86.81 80 ALA A N 1
ATOM 578 C CA . ALA A 1 80 ? -14.556 -13.320 -2.834 1.00 86.81 80 ALA A CA 1
ATOM 579 C C . ALA A 1 80 ? -15.555 -14.480 -2.692 1.00 86.81 80 ALA A C 1
ATOM 581 O O . ALA A 1 80 ? -15.470 -15.433 -3.462 1.00 86.81 80 ALA A O 1
ATOM 582 N N . TRP A 1 81 ? -16.546 -14.374 -1.796 1.00 81.75 81 TRP A N 1
ATOM 583 C CA . TRP A 1 81 ? -17.625 -15.369 -1.684 1.00 81.75 81 TRP A CA 1
ATOM 584 C C . TRP A 1 81 ? -18.476 -15.474 -2.954 1.00 81.75 81 TRP A C 1
ATOM 586 O O . TRP A 1 81 ? -18.957 -16.554 -3.276 1.00 81.75 81 TRP A O 1
ATOM 596 N N . VAL A 1 82 ? -18.667 -14.366 -3.677 1.00 87.81 82 VAL A N 1
ATOM 597 C CA . VAL A 1 82 ? -19.504 -14.332 -4.887 1.00 87.81 82 VAL A CA 1
ATOM 598 C C . VAL A 1 82 ? -18.702 -14.668 -6.144 1.00 87.81 82 VAL A C 1
ATOM 600 O O . VAL A 1 82 ? -19.218 -15.331 -7.038 1.00 87.81 82 VAL A O 1
ATOM 603 N N . LEU A 1 83 ? -17.458 -14.190 -6.236 1.00 86.94 83 LEU A N 1
ATOM 604 C CA . LEU A 1 83 ? -16.630 -14.339 -7.437 1.00 86.94 83 LEU A CA 1
ATOM 605 C C . LEU A 1 83 ? -15.775 -15.614 -7.440 1.00 86.94 83 LEU A C 1
ATOM 607 O O . LEU A 1 83 ? -15.266 -15.970 -8.498 1.00 86.94 83 LEU A O 1
ATOM 611 N N . SER A 1 84 ? -15.583 -16.258 -6.283 1.00 84.00 84 SER A N 1
ATOM 612 C CA . SER A 1 84 ? -14.703 -17.424 -6.101 1.00 84.00 84 SER A CA 1
ATOM 613 C C . SER A 1 84 ? -13.343 -17.276 -6.815 1.00 84.00 84 SER A C 1
ATOM 615 O O . SER A 1 84 ? -12.990 -18.111 -7.649 1.00 84.00 84 SER A O 1
ATOM 617 N N . PRO A 1 85 ? -12.588 -16.188 -6.552 1.00 84.06 85 PRO A N 1
ATOM 618 C CA . PRO A 1 85 ? -11.311 -15.944 -7.210 1.00 84.06 85 PRO A CA 1
ATOM 619 C C . PRO A 1 85 ? -10.264 -16.988 -6.813 1.00 84.06 85 PRO A C 1
ATOM 621 O O . PRO A 1 85 ? -10.347 -17.606 -5.752 1.00 84.06 85 PRO A O 1
ATOM 624 N N . ASP A 1 86 ? -9.233 -17.121 -7.647 1.00 87.56 86 ASP A N 1
ATOM 625 C CA . ASP A 1 86 ? -8.050 -17.913 -7.312 1.00 87.56 86 ASP A CA 1
ATOM 626 C C . ASP A 1 86 ? -7.459 -17.483 -5.945 1.00 87.56 86 ASP A C 1
ATOM 628 O O . ASP A 1 86 ? -7.427 -16.277 -5.648 1.00 87.56 86 ASP A O 1
ATOM 632 N N . PRO A 1 87 ? -6.968 -18.425 -5.115 1.00 84.25 87 PRO A N 1
ATOM 633 C CA . PRO A 1 87 ? -6.408 -18.125 -3.799 1.00 84.25 87 PRO A CA 1
ATOM 634 C C . PRO A 1 87 ? -5.334 -17.034 -3.804 1.00 84.25 87 PRO A C 1
ATOM 636 O O . PRO A 1 87 ? -5.300 -16.206 -2.890 1.00 84.25 87 PRO A O 1
ATOM 639 N N . LEU A 1 88 ? -4.477 -16.987 -4.830 1.00 87.62 88 LEU A N 1
ATOM 640 C CA . LEU A 1 88 ? -3.437 -15.967 -4.945 1.00 87.62 88 LEU A CA 1
ATOM 641 C C . LEU A 1 88 ? -4.050 -14.589 -5.206 1.00 87.62 88 LEU A C 1
ATOM 643 O O . LEU A 1 88 ? -3.682 -13.610 -4.554 1.00 87.62 88 LEU A O 1
ATOM 647 N N . ALA A 1 89 ? -5.015 -14.510 -6.124 1.00 88.19 89 ALA A N 1
ATOM 648 C CA . ALA A 1 89 ? -5.704 -13.263 -6.444 1.00 88.19 89 ALA A CA 1
ATOM 649 C C . ALA A 1 89 ? -6.460 -12.709 -5.225 1.00 88.19 89 ALA A C 1
ATOM 651 O O . ALA A 1 89 ? -6.412 -11.504 -4.966 1.00 88.19 89 ALA A O 1
ATOM 652 N N . PHE A 1 90 ? -7.095 -13.582 -4.437 1.00 87.44 90 PHE A N 1
ATOM 65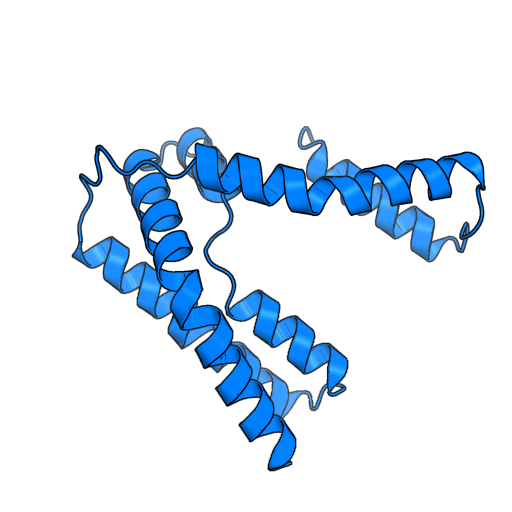3 C CA . PHE A 1 90 ? -7.747 -13.197 -3.188 1.00 87.44 90 PHE A CA 1
ATOM 654 C C . PHE A 1 90 ? -6.757 -12.643 -2.157 1.00 87.44 90 PHE A C 1
ATOM 656 O O . PHE A 1 90 ? -7.001 -11.574 -1.597 1.00 87.44 90 PHE A O 1
ATOM 663 N N . GLN A 1 91 ? -5.623 -13.318 -1.932 1.00 85.62 91 GLN A N 1
ATOM 664 C CA . GLN A 1 91 ? -4.601 -12.840 -0.992 1.00 85.62 91 GLN A CA 1
ATOM 665 C C . GLN A 1 91 ? -4.065 -11.467 -1.392 1.00 85.62 91 GLN A C 1
ATOM 667 O O . GLN A 1 91 ? -3.979 -10.573 -0.552 1.00 85.62 91 GLN A O 1
ATOM 672 N N . VAL A 1 92 ? -3.758 -11.273 -2.677 1.00 89.19 92 VAL A N 1
ATOM 673 C CA . VAL A 1 92 ? -3.297 -9.981 -3.197 1.00 89.19 92 VAL A CA 1
ATOM 674 C C . VAL A 1 92 ? -4.361 -8.906 -2.971 1.00 89.19 92 VAL A C 1
ATOM 676 O O . VAL A 1 92 ? -4.054 -7.854 -2.411 1.00 89.19 92 VAL A O 1
ATOM 679 N N . ALA A 1 93 ? -5.619 -9.169 -3.333 1.00 89.19 93 ALA A N 1
ATOM 680 C CA . ALA A 1 93 ? -6.713 -8.221 -3.129 1.00 89.19 93 ALA A CA 1
ATOM 681 C C . ALA A 1 93 ? -6.899 -7.859 -1.647 1.00 89.19 93 ALA A C 1
ATOM 683 O O . ALA A 1 93 ? -7.097 -6.688 -1.317 1.00 89.19 93 ALA A O 1
ATOM 684 N N . LEU A 1 94 ? -6.788 -8.839 -0.748 1.00 88.19 94 LEU A N 1
ATOM 685 C CA . LEU A 1 94 ? -6.912 -8.622 0.688 1.00 88.19 94 LEU A CA 1
ATOM 686 C C . LEU A 1 94 ? -5.745 -7.800 1.252 1.00 88.19 94 LEU A C 1
ATOM 688 O O . LEU A 1 94 ? -5.980 -6.890 2.048 1.00 88.19 94 LEU A O 1
ATOM 692 N N . ILE A 1 95 ? -4.510 -8.054 0.799 1.00 87.94 95 ILE A N 1
ATOM 693 C CA . ILE A 1 95 ? -3.343 -7.221 1.126 1.00 87.94 95 ILE A CA 1
ATOM 694 C C . ILE A 1 95 ? -3.629 -5.773 0.720 1.00 87.94 95 ILE A C 1
ATOM 696 O O . ILE A 1 95 ? -3.546 -4.880 1.560 1.00 87.94 95 ILE A O 1
ATOM 700 N N . PHE A 1 96 ? -4.042 -5.536 -0.531 1.00 87.94 96 PHE A N 1
ATOM 701 C CA . PHE A 1 96 ? -4.382 -4.194 -1.017 1.00 87.94 96 PHE A CA 1
ATOM 702 C C . PHE A 1 96 ? -5.523 -3.542 -0.230 1.00 87.94 96 PHE A C 1
ATOM 704 O O . PHE A 1 96 ? -5.518 -2.325 -0.022 1.00 87.94 96 PHE A O 1
ATOM 711 N N . ALA A 1 97 ? -6.494 -4.331 0.228 1.00 87.38 97 ALA A N 1
ATOM 712 C CA . ALA A 1 97 ? -7.607 -3.830 1.018 1.00 87.38 97 ALA A CA 1
ATOM 713 C C . ALA A 1 97 ? -7.182 -3.367 2.415 1.00 87.38 97 ALA A C 1
ATOM 715 O O . ALA A 1 97 ? -7.734 -2.388 2.923 1.00 87.38 97 ALA A O 1
ATOM 716 N N . ALA A 1 98 ? -6.201 -4.051 3.001 1.00 86.25 98 ALA A N 1
ATOM 717 C CA . ALA A 1 98 ? -5.672 -3.786 4.330 1.00 86.25 98 ALA A CA 1
ATOM 718 C C . ALA A 1 98 ? -4.605 -2.673 4.360 1.00 86.25 98 ALA A C 1
ATOM 720 O O . ALA A 1 98 ? -4.236 -2.216 5.442 1.00 86.25 98 ALA A O 1
ATOM 721 N N . LEU A 1 99 ? -4.108 -2.216 3.202 1.00 87.25 99 LEU A N 1
ATOM 722 C CA . LEU A 1 99 ? -3.148 -1.111 3.130 1.00 87.25 99 LEU A CA 1
ATOM 723 C C . LEU A 1 99 ? -3.754 0.212 3.644 1.00 87.25 99 LEU A C 1
ATOM 725 O O . LEU A 1 99 ? -4.925 0.514 3.373 1.00 87.25 99 LEU A O 1
ATOM 729 N N . PRO A 1 100 ? -2.952 1.049 4.336 1.00 86.31 100 PRO A N 1
ATOM 730 C CA . PRO A 1 100 ? -3.369 2.393 4.724 1.00 86.31 100 PRO A CA 1
ATOM 731 C C . PRO A 1 100 ? -3.629 3.269 3.488 1.00 86.31 100 PRO A C 1
ATOM 733 O O . PRO A 1 100 ? -3.275 2.923 2.357 1.00 86.31 100 PRO A O 1
ATOM 736 N N . VAL A 1 101 ? -4.266 4.429 3.680 1.00 86.81 101 VAL A N 1
ATOM 737 C CA . VAL A 1 101 ? -4.524 5.341 2.559 1.00 86.81 101 VAL A CA 1
ATOM 738 C C . VAL A 1 101 ? -3.209 5.857 1.955 1.00 86.81 101 VAL A C 1
ATOM 740 O O . VAL A 1 101 ? -2.266 6.198 2.667 1.00 86.81 101 VAL A O 1
ATOM 743 N N . GLY A 1 102 ? -3.140 5.911 0.623 1.00 83.56 102 GLY A N 1
ATOM 744 C CA . GLY A 1 102 ? -1.924 6.303 -0.090 1.00 83.56 102 GLY A CA 1
ATOM 745 C C . GLY A 1 102 ? -1.612 7.797 0.027 1.00 83.56 102 GLY A C 1
ATOM 746 O O . GLY A 1 102 ? -2.512 8.630 -0.031 1.00 83.56 102 GLY A O 1
ATOM 747 N N . VAL A 1 103 ? -0.322 8.144 0.091 1.00 81.00 103 VAL A N 1
ATOM 748 C CA . VAL A 1 103 ? 0.173 9.527 0.277 1.00 81.00 103 VAL A CA 1
ATOM 749 C C . VAL A 1 103 ? -0.298 10.493 -0.823 1.00 81.00 103 VAL A C 1
ATOM 751 O O . VAL A 1 103 ? -0.460 11.687 -0.582 1.00 81.00 103 VAL A O 1
ATOM 754 N N . ALA A 1 104 ? -0.595 9.988 -2.025 1.00 82.75 104 ALA A N 1
ATOM 755 C CA . ALA A 1 104 ? -1.118 10.790 -3.132 1.00 82.75 104 ALA A CA 1
ATOM 756 C C . ALA A 1 104 ? -2.455 11.492 -2.811 1.00 82.75 104 ALA A C 1
ATOM 758 O O . ALA A 1 104 ? -2.756 12.527 -3.409 1.00 82.75 104 ALA A O 1
ATOM 759 N N . SER A 1 105 ? -3.237 10.978 -1.851 1.00 85.19 105 SER A N 1
ATOM 760 C CA . SER A 1 105 ? -4.490 11.604 -1.412 1.00 85.19 105 SER A CA 1
ATOM 761 C C . SER A 1 105 ? -4.271 12.981 -0.778 1.00 85.19 105 SER A C 1
ATOM 763 O O . SER A 1 105 ? -5.120 13.853 -0.936 1.00 85.19 105 SER A O 1
ATOM 765 N N . TYR A 1 106 ? -3.119 13.221 -0.138 1.00 85.06 106 TYR A N 1
ATOM 766 C CA . TYR A 1 106 ? -2.748 14.536 0.393 1.00 85.06 106 TYR A CA 1
ATOM 767 C C . TYR A 1 106 ? -2.622 15.573 -0.725 1.00 85.06 106 TYR A C 1
ATOM 769 O O . TYR A 1 106 ? -3.219 16.649 -0.660 1.00 85.06 106 TYR A O 1
ATOM 777 N N . THR A 1 107 ? -1.862 15.236 -1.769 1.00 84.50 107 THR A N 1
ATOM 778 C CA . THR A 1 107 ? -1.659 16.118 -2.922 1.00 84.50 107 THR A CA 1
ATOM 779 C C . THR A 1 107 ? -2.989 16.385 -3.618 1.00 84.50 107 THR A C 1
ATOM 781 O O . THR A 1 107 ? -3.310 17.538 -3.882 1.00 84.50 107 THR A O 1
ATOM 784 N N . LEU A 1 108 ? -3.809 15.349 -3.828 1.00 85.00 108 LEU A N 1
ATOM 785 C CA . LEU A 1 108 ? -5.141 15.503 -4.417 1.00 85.00 108 LEU A CA 1
ATOM 786 C C . LEU A 1 108 ? -6.063 16.383 -3.567 1.00 85.00 108 LEU A C 1
ATOM 788 O O . LEU A 1 108 ? -6.720 17.265 -4.112 1.00 85.00 108 LEU A O 1
ATOM 792 N N . ALA A 1 109 ? -6.078 16.206 -2.243 1.00 86.88 109 ALA A N 1
ATOM 793 C CA . ALA A 1 109 ? -6.860 17.053 -1.347 1.00 86.88 109 ALA A CA 1
ATOM 794 C C . ALA A 1 109 ? -6.440 18.524 -1.466 1.00 86.88 109 ALA A C 1
ATOM 796 O O . ALA A 1 109 ? -7.298 19.397 -1.550 1.00 86.88 109 ALA A O 1
ATOM 797 N N . ARG A 1 110 ? -5.134 18.805 -1.548 1.00 84.88 110 ARG A N 1
ATOM 798 C CA . ARG A 1 110 ? -4.620 20.169 -1.722 1.00 84.88 110 ARG A CA 1
ATOM 799 C C . ARG A 1 110 ? -5.023 20.779 -3.068 1.00 84.88 110 ARG A C 1
ATOM 801 O O . ARG A 1 110 ? -5.484 21.917 -3.094 1.00 84.88 110 ARG A O 1
ATOM 808 N N . GLU A 1 111 ? -4.890 20.027 -4.159 1.00 86.62 111 GLU A N 1
ATOM 809 C CA . GLU A 1 111 ? -5.280 20.473 -5.507 1.00 86.62 111 GLU A CA 1
ATOM 810 C C . GLU A 1 111 ? -6.792 20.731 -5.614 1.00 86.62 111 GLU A C 1
ATOM 812 O O . GLU A 1 111 ? -7.227 21.688 -6.252 1.00 86.62 111 GLU A O 1
ATOM 817 N N . MET A 1 112 ? -7.607 19.926 -4.927 1.00 89.50 112 MET A N 1
ATOM 818 C CA . MET A 1 112 ? -9.065 20.079 -4.878 1.00 89.50 112 MET A CA 1
ATOM 819 C C . MET A 1 112 ? -9.546 21.104 -3.836 1.00 89.50 112 MET A C 1
ATOM 821 O O . MET A 1 112 ? -10.747 21.202 -3.596 1.00 89.50 112 MET A O 1
ATOM 825 N N . ARG A 1 113 ? -8.637 21.878 -3.220 1.00 87.31 113 ARG A N 1
ATOM 826 C CA . ARG A 1 113 ? -8.936 22.851 -2.147 1.00 87.31 113 ARG A CA 1
ATOM 827 C C . ARG A 1 113 ? -9.628 22.238 -0.916 1.00 87.31 113 ARG A C 1
ATOM 829 O O . ARG A 1 113 ? -10.356 22.927 -0.207 1.00 87.31 113 ARG A O 1
ATOM 836 N N . GLY A 1 114 ? -9.406 20.951 -0.670 1.00 86.06 114 GLY A N 1
ATOM 837 C CA . GLY A 1 114 ? -9.831 20.247 0.535 1.00 86.06 114 GLY A CA 1
ATOM 838 C C . GLY A 1 114 ? -8.860 20.426 1.706 1.00 86.06 114 GLY A C 1
ATOM 839 O O . GLY A 1 114 ? -7.849 21.127 1.617 1.00 86.06 114 GLY A O 1
ATOM 840 N N . ASP A 1 115 ? -9.154 19.752 2.819 1.00 87.00 115 ASP A N 1
ATOM 841 C CA . ASP A 1 115 ? -8.335 19.816 4.033 1.00 87.00 115 ASP A CA 1
ATOM 842 C C . ASP A 1 115 ? -7.125 18.870 3.951 1.00 87.00 115 ASP A C 1
ATOM 844 O O . ASP A 1 115 ? -7.150 17.708 4.371 1.00 87.00 115 ASP A O 1
ATOM 848 N N . ALA A 1 116 ? -6.039 19.387 3.380 1.00 85.00 116 ALA A N 1
ATOM 849 C CA . ALA A 1 116 ? -4.780 18.662 3.267 1.00 85.00 116 ALA A CA 1
ATOM 850 C C . ALA A 1 116 ? -4.161 18.349 4.645 1.00 85.00 116 ALA A C 1
ATOM 852 O O . ALA A 1 116 ? -3.529 17.306 4.810 1.00 85.00 116 ALA A O 1
ATOM 853 N N . SER A 1 117 ? -4.351 19.211 5.648 1.00 83.62 117 SER A N 1
ATOM 854 C CA . SER A 1 117 ? -3.813 19.004 7.000 1.00 83.62 117 SER A CA 1
ATOM 855 C C . SER A 1 117 ? -4.486 17.815 7.685 1.00 83.62 117 SER A C 1
ATOM 857 O O . SER A 1 117 ? -3.799 16.940 8.217 1.00 83.62 117 SER A O 1
ATOM 859 N N . LEU A 1 118 ? -5.815 17.723 7.590 1.00 84.19 118 LEU A N 1
ATOM 860 C CA . LEU A 1 118 ? -6.576 16.574 8.070 1.00 84.19 118 LEU A CA 1
ATOM 861 C C . LEU A 1 118 ? -6.188 15.292 7.326 1.00 84.19 118 LEU A C 1
ATOM 863 O O . LEU A 1 118 ? -6.014 14.247 7.954 1.00 84.19 118 LEU A O 1
ATOM 867 N N . MET A 1 119 ? -5.988 15.364 6.006 1.00 86.12 119 MET A N 1
ATOM 868 C CA . MET A 1 119 ? -5.578 14.197 5.221 1.00 86.12 119 MET A CA 1
ATOM 869 C C . MET A 1 119 ? -4.170 13.709 5.602 1.00 86.12 119 MET A C 1
ATOM 871 O O . MET A 1 119 ? -3.951 12.507 5.728 1.00 86.12 119 MET A O 1
ATOM 875 N N . ALA A 1 120 ? -3.229 14.617 5.885 1.00 83.50 120 ALA A N 1
ATOM 876 C CA . ALA A 1 120 ? -1.905 14.258 6.401 1.00 83.50 120 ALA A CA 1
ATOM 877 C C . ALA A 1 120 ? -1.975 13.573 7.778 1.00 83.50 120 ALA A C 1
ATOM 879 O O . ALA A 1 120 ? -1.256 12.598 8.023 1.00 83.50 120 ALA A O 1
ATOM 880 N N . ALA A 1 121 ? -2.858 14.049 8.664 1.00 84.94 121 ALA A N 1
ATOM 881 C CA . ALA A 1 121 ? -3.105 13.424 9.961 1.00 84.94 121 ALA A CA 1
ATOM 882 C C . ALA A 1 121 ? -3.695 12.009 9.805 1.00 84.94 121 ALA A C 1
ATOM 884 O O . ALA A 1 121 ? -3.239 11.079 10.475 1.00 84.94 121 ALA A O 1
ATOM 885 N N . MET A 1 122 ? -4.643 11.811 8.880 1.00 86.38 122 MET A N 1
ATOM 886 C CA . MET A 1 122 ? -5.186 10.485 8.555 1.00 86.38 122 MET A CA 1
ATOM 887 C C . MET A 1 122 ? -4.115 9.542 8.008 1.00 86.38 122 MET A C 1
ATOM 889 O O . MET A 1 122 ? -3.985 8.432 8.512 1.00 86.38 122 MET A O 1
ATOM 893 N N . ILE A 1 123 ? -3.313 9.982 7.033 1.00 86.81 123 ILE A N 1
ATOM 894 C CA . ILE A 1 123 ? -2.235 9.163 6.455 1.00 86.81 123 ILE A CA 1
ATOM 895 C C . ILE A 1 123 ? -1.264 8.721 7.551 1.00 86.81 123 ILE A C 1
ATOM 897 O O . ILE A 1 123 ? -0.966 7.535 7.666 1.00 86.81 123 ILE A O 1
ATOM 901 N N . THR A 1 124 ? -0.804 9.653 8.391 1.00 84.62 124 THR A N 1
ATOM 902 C CA . THR A 1 124 ? 0.174 9.361 9.452 1.00 84.62 124 THR A CA 1
ATOM 903 C C . THR A 1 124 ? -0.393 8.369 10.469 1.00 84.62 124 THR A C 1
ATOM 905 O O . THR A 1 124 ? 0.247 7.368 10.783 1.00 84.62 124 THR A O 1
ATOM 908 N N . THR A 1 125 ? -1.614 8.611 10.958 1.00 86.19 125 THR A N 1
ATOM 909 C CA . THR A 1 125 ? -2.260 7.736 11.950 1.00 86.19 125 THR A CA 1
ATOM 910 C C . THR A 1 125 ? -2.569 6.354 11.385 1.00 86.19 125 THR A C 1
ATOM 912 O O . THR A 1 125 ? -2.298 5.358 12.049 1.00 86.19 125 THR A O 1
ATOM 915 N N . GLN A 1 126 ? -3.073 6.262 10.152 1.00 86.81 126 GLN A N 1
ATOM 916 C CA . GLN A 1 126 ? -3.337 4.983 9.492 1.00 86.81 126 GLN A CA 1
ATOM 917 C C . GLN A 1 126 ? -2.051 4.215 9.190 1.00 86.81 126 GLN A C 1
ATOM 919 O O . GLN A 1 126 ? -2.031 3.005 9.372 1.00 86.81 126 GLN A O 1
ATOM 924 N N . THR A 1 127 ? -0.975 4.892 8.787 1.00 87.38 127 THR A N 1
ATOM 925 C CA . THR A 1 127 ? 0.330 4.254 8.538 1.00 87.38 127 THR A CA 1
ATOM 926 C C . THR A 1 127 ? 0.934 3.689 9.825 1.00 87.38 127 THR A C 1
ATOM 928 O O . THR A 1 127 ? 1.462 2.581 9.835 1.00 87.38 127 THR A O 1
ATOM 931 N N . LEU A 1 128 ? 0.823 4.411 10.944 1.00 85.50 128 LEU A N 1
ATOM 932 C CA . LEU A 1 128 ? 1.246 3.892 12.247 1.00 85.50 128 LEU A CA 1
ATOM 933 C C . LEU A 1 128 ? 0.398 2.688 12.670 1.00 85.50 128 LEU A C 1
ATOM 935 O O . LEU A 1 128 ? 0.939 1.668 13.088 1.00 85.50 128 LEU A O 1
ATOM 939 N N . LEU A 1 129 ? -0.926 2.780 12.518 1.00 85.06 129 LEU A N 1
ATOM 940 C CA . LEU A 1 129 ? -1.832 1.697 12.894 1.00 85.06 129 LEU A CA 1
ATOM 941 C C . LEU A 1 129 ? -1.689 0.472 11.976 1.00 85.06 129 LEU A C 1
ATOM 943 O O . LEU A 1 129 ? -1.889 -0.653 12.433 1.00 85.06 129 LEU A O 1
ATOM 947 N N . SER A 1 130 ? -1.275 0.668 10.717 1.00 85.44 130 SER A N 1
ATOM 948 C CA . SER A 1 130 ? -1.091 -0.418 9.751 1.00 85.44 130 SER A CA 1
ATOM 949 C C . SER A 1 130 ? -0.027 -1.422 10.163 1.00 85.44 130 SER A C 1
ATOM 951 O O . SER A 1 130 ? -0.149 -2.587 9.806 1.00 85.44 130 SER A O 1
ATOM 953 N N . PHE A 1 131 ? 0.959 -1.019 10.973 1.00 84.56 131 PHE A N 1
ATOM 954 C CA . PHE A 1 131 ? 1.929 -1.960 11.543 1.00 84.56 131 PHE A CA 1
ATOM 955 C C . PHE A 1 131 ? 1.261 -3.077 12.356 1.00 84.56 131 PHE A C 1
ATOM 957 O O . PHE A 1 131 ? 1.787 -4.184 12.405 1.00 84.56 131 PHE A O 1
ATOM 964 N N . LEU A 1 132 ? 0.101 -2.804 12.965 1.00 85.75 132 LEU A N 1
ATOM 965 C CA . LEU A 1 132 ? -0.681 -3.796 13.698 1.00 85.75 132 LEU A CA 1
ATOM 966 C C . LEU A 1 132 ? -1.834 -4.348 12.852 1.00 85.75 132 LEU A C 1
ATOM 968 O O . LEU A 1 132 ? -2.071 -5.553 12.861 1.00 85.75 132 LEU A O 1
ATOM 972 N N . THR A 1 133 ? -2.563 -3.506 12.111 1.00 84.19 133 THR A N 1
ATOM 973 C CA . THR A 1 133 ? -3.769 -3.960 11.396 1.00 84.19 133 THR A CA 1
ATOM 974 C C . THR A 1 133 ? -3.459 -4.815 10.169 1.00 84.19 133 THR A C 1
ATOM 976 O O . THR A 1 133 ? -4.221 -5.743 9.897 1.00 84.19 133 THR A O 1
ATOM 979 N N . LEU A 1 134 ? -2.348 -4.578 9.458 1.00 85.19 134 LEU A N 1
ATOM 980 C CA . LEU A 1 134 ? -1.944 -5.404 8.312 1.00 85.19 134 LEU A CA 1
ATOM 981 C C . LEU A 1 134 ? -1.712 -6.872 8.698 1.00 85.19 134 LEU A C 1
ATOM 983 O O . LEU A 1 134 ? -2.410 -7.724 8.148 1.00 85.19 134 LEU A O 1
ATOM 987 N N . PRO A 1 135 ? -0.802 -7.209 9.638 1.00 85.25 135 PRO A N 1
ATOM 988 C CA . PRO A 1 135 ? -0.568 -8.606 9.999 1.00 85.25 135 PRO A CA 1
ATOM 989 C C . PRO A 1 135 ? -1.824 -9.278 10.565 1.00 85.25 135 PRO A C 1
ATOM 991 O O . PRO A 1 135 ? -2.084 -10.435 10.244 1.00 85.25 135 PRO A O 1
ATOM 994 N N . LEU A 1 136 ? -2.647 -8.553 11.333 1.00 84.69 136 LEU A N 1
ATOM 995 C CA . LEU A 1 136 ? -3.917 -9.078 11.847 1.00 84.69 136 LEU A CA 1
ATOM 996 C C . LEU A 1 136 ? -4.907 -9.414 10.724 1.00 84.69 136 LEU A C 1
ATOM 998 O O . LEU A 1 136 ? -5.495 -10.493 10.726 1.00 84.69 136 LEU A O 1
ATOM 1002 N N . THR A 1 137 ? -5.075 -8.520 9.748 1.00 83.00 137 THR A N 1
ATOM 1003 C CA . THR A 1 137 ? -6.004 -8.740 8.627 1.00 83.00 137 THR A CA 1
ATOM 1004 C C . THR A 1 137 ? -5.546 -9.903 7.752 1.00 83.00 137 THR A C 1
ATOM 1006 O O . THR A 1 137 ? -6.369 -10.697 7.303 1.00 83.00 137 THR A O 1
ATOM 1009 N N . LEU A 1 138 ? -4.234 -10.049 7.547 1.00 84.31 138 LEU A N 1
ATOM 1010 C CA . LEU A 1 138 ? -3.676 -11.169 6.791 1.00 84.31 138 LEU A CA 1
ATOM 1011 C C . LEU A 1 138 ? -3.824 -12.500 7.520 1.00 84.31 138 LEU A C 1
ATOM 1013 O O . LEU A 1 138 ? -4.178 -13.486 6.880 1.00 84.31 138 LEU A O 1
ATOM 1017 N N . LEU A 1 139 ? -3.626 -12.526 8.840 1.00 85.56 139 LEU A N 1
ATOM 1018 C CA . LEU A 1 139 ? -3.868 -13.723 9.643 1.00 85.56 139 LEU A CA 1
ATOM 1019 C C . LEU A 1 139 ? -5.325 -14.189 9.504 1.00 85.56 139 LEU A C 1
ATOM 1021 O O . LEU A 1 139 ? -5.573 -15.363 9.254 1.00 85.56 139 LEU A O 1
ATOM 1025 N N . ILE A 1 140 ? -6.283 -13.260 9.593 1.00 81.00 140 ILE A N 1
ATOM 1026 C CA . ILE A 1 140 ? -7.714 -13.549 9.398 1.00 81.00 140 ILE A CA 1
ATOM 1027 C C . ILE A 1 140 ? -7.989 -14.020 7.961 1.00 81.00 140 ILE A C 1
ATOM 1029 O O . ILE A 1 140 ? -8.743 -14.962 7.742 1.00 81.00 140 ILE A O 1
ATOM 1033 N N . GLY A 1 141 ? -7.365 -13.396 6.963 1.00 78.06 141 GLY A N 1
ATOM 1034 C CA . GLY A 1 141 ? -7.480 -13.823 5.569 1.00 78.06 141 GLY A CA 1
ATOM 1035 C C . GLY A 1 141 ? -7.015 -15.256 5.332 1.00 78.06 141 GLY A C 1
ATOM 1036 O O . GLY A 1 141 ? -7.681 -16.019 4.636 1.00 78.06 141 GLY A O 1
ATOM 1037 N N . GLN A 1 142 ? -5.886 -15.628 5.936 1.00 80.06 1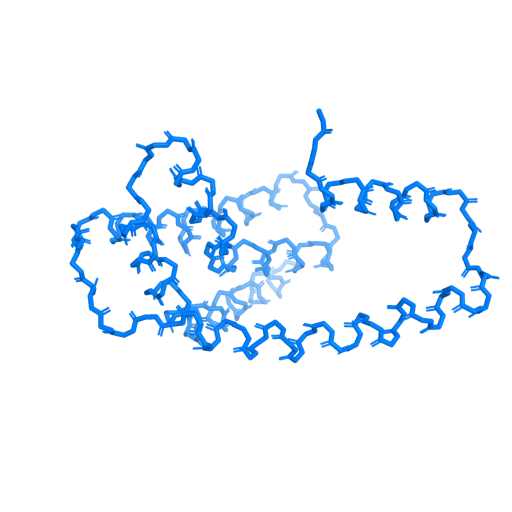42 GLN A N 1
ATOM 1038 C CA . GLN A 1 142 ? -5.334 -16.978 5.854 1.00 80.06 142 GLN A CA 1
ATOM 1039 C C . GLN A 1 142 ? -6.236 -18.011 6.531 1.00 80.06 142 GLN A C 1
ATOM 1041 O O . GLN A 1 142 ? -6.427 -19.091 5.975 1.00 80.06 142 GLN A O 1
ATOM 1046 N N . THR A 1 143 ? -6.832 -17.692 7.686 1.00 78.62 143 THR A N 1
ATOM 1047 C CA . THR A 1 143 ? -7.764 -18.624 8.337 1.00 78.62 143 THR A CA 1
ATOM 1048 C C . THR A 1 143 ? -9.025 -18.835 7.505 1.00 78.62 143 THR A C 1
ATOM 1050 O O . THR A 1 143 ? -9.465 -19.972 7.366 1.00 78.62 143 THR A O 1
ATOM 1053 N N . VAL A 1 144 ? -9.563 -17.785 6.878 1.00 72.44 144 VAL A N 1
ATOM 1054 C CA . VAL A 1 144 ? -10.712 -17.893 5.961 1.00 72.44 144 VAL A CA 1
ATOM 1055 C C . VAL A 1 144 ? -10.385 -18.777 4.753 1.00 72.44 144 VAL A C 1
ATOM 1057 O O . VAL A 1 144 ? -11.190 -19.626 4.390 1.00 72.44 144 VAL A O 1
ATOM 1060 N N . LEU A 1 145 ? -9.189 -18.634 4.177 1.00 71.44 145 LEU A N 1
ATOM 1061 C CA . LEU A 1 145 ? -8.695 -19.488 3.090 1.00 71.44 145 LEU A CA 1
ATOM 1062 C C . LEU A 1 145 ? -8.507 -20.952 3.501 1.00 71.44 145 LEU A C 1
ATOM 1064 O O . LEU A 1 145 ? -8.746 -21.830 2.690 1.00 71.44 145 LEU A O 1
ATOM 1068 N N . SER A 1 146 ? -8.066 -21.223 4.733 1.00 67.50 146 SER A N 1
ATOM 1069 C CA . SER A 1 146 ? -7.867 -22.597 5.225 1.00 67.50 146 SER A CA 1
ATOM 1070 C C . SER A 1 146 ? -9.161 -23.352 5.552 1.00 67.50 146 SER A C 1
ATOM 1072 O O . SER A 1 146 ? -9.125 -24.568 5.720 1.00 67.50 146 SER A O 1
ATOM 1074 N N . LEU A 1 147 ? -10.281 -22.637 5.698 1.00 59.94 147 LEU A N 1
ATOM 1075 C CA . LEU A 1 147 ? -11.595 -23.206 6.020 1.00 59.94 147 LEU A CA 1
ATOM 1076 C C . LEU A 1 147 ? -12.422 -23.551 4.772 1.00 59.94 147 LEU A C 1
ATOM 1078 O O . LEU A 1 147 ? -13.494 -24.139 4.913 1.00 59.94 147 LEU A O 1
ATOM 1082 N N . ASN A 1 148 ? -11.944 -23.164 3.588 1.00 52.88 148 ASN A N 1
ATOM 1083 C CA . ASN A 1 148 ? -12.596 -23.347 2.295 1.00 52.88 148 ASN A CA 1
ATOM 1084 C C . ASN A 1 148 ? -11.781 -24.305 1.421 1.00 52.88 148 ASN A C 1
ATOM 1086 O O . ASN A 1 148 ? -12.407 -25.097 0.687 1.00 52.88 148 ASN A O 1
#

Organism: NCBI:txid3137368

Sequence (148 aa):
MKNPLILSIVAGALFNFAGLNEVPVLHEIARILGDAALPIMLLCVGANLKLRGLTGSVQIIGLSMIGKFVINPLAVILAAWVLSPDPLAFQVALIFAALPVGVASYTLAREMRGDASLMAAMITTQTLLSFLTLPLTLLIGQTVLSLN

Radius of gyration: 18.33 Å; chains: 1; bounding box: 38×46×42 Å

InterPro domains:
  IPR004776 Membrane transport PIN-like [PF03547] (3-136)
  IPR038770 Sodium/solute symporter superfamily [G3DSA:1.20.1530.20] (1-147)

Secondary structure (DSSP, 8-state):
---HHHHHHHHHHHHHHTT-TT-HHHHHHHHHHHHHHHHHHHHHHHHH---S---S-HHHHHHHHHIIIIIHHHHHHHHHHHH---HHHHHHHHHHHHSPPPTHHHHHHHHTTS-HHHHHHHHHHHHHHHHHHHHHHHHHHHHHHHT-

pLDDT: mean 82.74, std 8.55, range [46.31, 93.19]

Foldseek 3Di:
DPDVVVVVVVVVVVCVVVVVQPPPVVVVVVVVVVVVVVVVVVVVLVVLQDPPQLPAPPVVLVVLLCCQLPVQLVVLVVVCVVPVDDLVVSLVSNLVSLDFDDPVVLVVCVVVVHDSSNVSSSRNVSNVCSVPSNVVSSVVSVVVVVVD